Protein AF-X1C1V8-F1 (afdb_monomer)

Structure (mmCIF, N/CA/C/O backbone):
data_AF-X1C1V8-F1
#
_entry.id   AF-X1C1V8-F1
#
loop_
_atom_site.group_PDB
_atom_site.id
_atom_site.type_symbol
_atom_site.label_atom_id
_atom_site.label_alt_id
_atom_site.label_comp_id
_atom_site.label_asym_id
_atom_site.label_entity_id
_atom_site.label_seq_id
_atom_site.pdbx_PDB_ins_code
_atom_site.Cartn_x
_atom_site.Cartn_y
_atom_site.Cartn_z
_atom_site.occupancy
_atom_site.B_iso_or_equiv
_atom_site.auth_seq_id
_atom_site.auth_comp_id
_atom_site.auth_asym_id
_atom_site.auth_atom_id
_atom_site.pdbx_PDB_model_num
ATOM 1 N N . MET A 1 1 ? 9.424 -14.158 1.446 1.00 42.00 1 MET A N 1
ATOM 2 C CA . MET A 1 1 ? 8.678 -13.858 2.688 1.00 42.00 1 MET A CA 1
ATOM 3 C C . MET A 1 1 ? 7.200 -13.727 2.328 1.00 42.00 1 MET A C 1
ATOM 5 O O . MET A 1 1 ? 6.800 -12.681 1.832 1.00 42.00 1 MET A O 1
ATOM 9 N N . SER A 1 2 ? 6.410 -14.799 2.462 1.00 44.81 2 SER A N 1
ATOM 10 C CA . SER A 1 2 ? 4.967 -14.761 2.168 1.00 44.81 2 SER A CA 1
ATOM 11 C C . SER A 1 2 ? 4.232 -14.017 3.275 1.00 44.81 2 SER A C 1
ATOM 13 O O . SER A 1 2 ? 3.739 -14.617 4.227 1.00 44.81 2 SER A O 1
ATOM 15 N N . PHE A 1 3 ? 4.170 -12.695 3.159 1.00 56.69 3 PHE A N 1
ATOM 16 C CA . PHE A 1 3 ? 3.234 -11.907 3.943 1.00 56.69 3 PHE A CA 1
ATOM 17 C C . PHE A 1 3 ? 1.827 -12.186 3.398 1.00 56.69 3 PHE A C 1
ATOM 19 O O . PHE A 1 3 ? 1.461 -11.725 2.318 1.00 56.69 3 PHE A O 1
ATOM 26 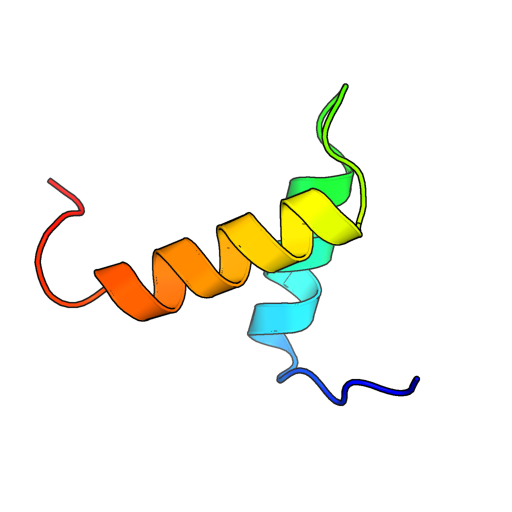N N . ARG A 1 4 ? 1.049 -13.010 4.111 1.00 64.69 4 ARG A N 1
ATOM 27 C CA . ARG A 1 4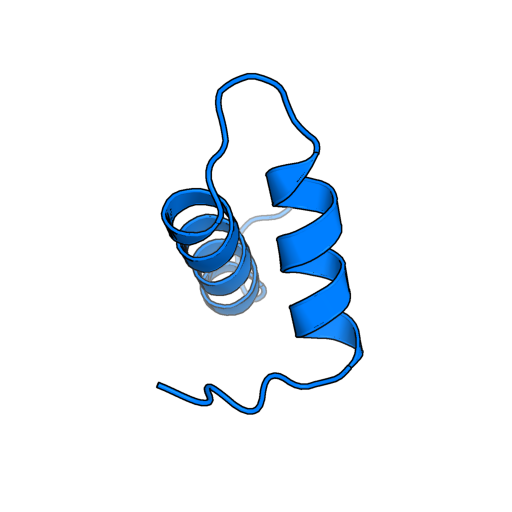 ? -0.372 -13.232 3.807 1.00 64.69 4 ARG A CA 1
ATOM 28 C C . ARG A 1 4 ? -1.162 -11.997 4.219 1.00 64.69 4 ARG A C 1
ATOM 30 O O . ARG A 1 4 ? -1.653 -11.904 5.339 1.00 64.69 4 ARG A O 1
ATOM 37 N N . TYR A 1 5 ? -1.243 -11.038 3.311 1.00 70.44 5 TYR A N 1
ATOM 38 C CA . TYR A 1 5 ? -2.107 -9.879 3.459 1.00 70.44 5 TYR A CA 1
ATOM 39 C C . TYR A 1 5 ? -3.572 -10.261 3.264 1.00 70.44 5 TYR A C 1
ATOM 41 O O . TYR A 1 5 ? -3.899 -11.158 2.484 1.00 70.44 5 TYR A O 1
ATOM 49 N N . THR A 1 6 ? -4.471 -9.562 3.956 1.00 81.00 6 THR A N 1
ATOM 50 C CA . THR A 1 6 ? -5.902 -9.671 3.670 1.00 81.00 6 THR A CA 1
ATOM 51 C C . THR A 1 6 ? -6.154 -9.209 2.231 1.00 81.00 6 THR A C 1
ATOM 53 O O . THR A 1 6 ? -5.473 -8.315 1.722 1.00 81.00 6 THR A O 1
ATOM 56 N N . LYS A 1 7 ? -7.132 -9.818 1.550 1.00 81.38 7 LYS A N 1
ATOM 57 C CA . LYS A 1 7 ? -7.497 -9.485 0.159 1.00 81.38 7 LYS A CA 1
ATOM 58 C C . LYS A 1 7 ? -7.591 -7.969 -0.130 1.00 81.38 7 LYS A C 1
ATOM 60 O O . LYS A 1 7 ? -7.023 -7.547 -1.137 1.00 81.38 7 LYS A O 1
ATOM 65 N N . PRO A 1 8 ? -8.252 -7.140 0.707 1.00 83.12 8 PRO A N 1
ATOM 66 C CA . PRO A 1 8 ? -8.321 -5.697 0.461 1.00 83.12 8 PRO A CA 1
ATOM 67 C C . PRO A 1 8 ? -6.977 -4.986 0.665 1.00 83.12 8 PRO A C 1
ATOM 69 O O . PRO A 1 8 ? -6.658 -4.070 -0.086 1.00 83.12 8 PRO A O 1
ATOM 72 N N . PHE A 1 9 ? -6.153 -5.433 1.615 1.00 84.88 9 PHE A N 1
ATOM 73 C CA . PHE A 1 9 ? -4.841 -4.834 1.859 1.00 84.88 9 PHE A CA 1
ATOM 74 C C . PHE A 1 9 ? -3.859 -5.107 0.717 1.00 84.88 9 PHE A C 1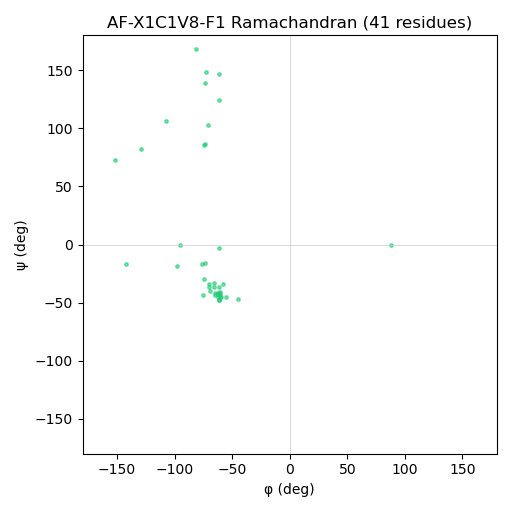
ATOM 76 O O . PHE A 1 9 ? -3.141 -4.211 0.287 1.00 84.88 9 PHE A O 1
ATOM 83 N N . ALA A 1 10 ? -3.877 -6.326 0.170 1.00 87.81 10 ALA A N 1
ATOM 84 C CA . ALA A 1 10 ? -3.077 -6.671 -1.001 1.00 87.81 10 ALA A CA 1
ATOM 85 C C . ALA A 1 10 ? -3.442 -5.810 -2.222 1.00 87.81 10 ALA A C 1
ATOM 87 O O . ALA A 1 10 ? -2.547 -5.341 -2.918 1.00 87.81 10 ALA A O 1
ATOM 88 N N . ARG A 1 11 ? -4.741 -5.547 -2.445 1.00 88.56 11 ARG A N 1
ATOM 89 C CA . ARG A 1 11 ? -5.193 -4.629 -3.505 1.00 88.56 11 ARG A CA 1
ATOM 90 C C . ARG A 1 11 ? -4.695 -3.206 -3.286 1.00 88.56 11 ARG A C 1
ATOM 92 O O . ARG A 1 11 ? -4.243 -2.584 -4.232 1.00 88.56 11 ARG A O 1
ATOM 99 N N . LEU A 1 12 ? -4.733 -2.709 -2.052 1.00 88.25 12 LEU A N 1
ATOM 100 C CA . LEU A 1 12 ? -4.251 -1.364 -1.736 1.00 88.25 12 LEU A CA 1
ATOM 101 C C . LEU A 1 12 ? -2.756 -1.205 -2.071 1.00 88.25 12 LEU A C 1
ATOM 103 O O . LEU A 1 12 ? -2.345 -0.207 -2.653 1.00 88.25 12 LEU A O 1
ATOM 107 N N . ILE A 1 13 ? -1.948 -2.217 -1.740 1.00 88.88 13 ILE A N 1
ATOM 108 C CA . ILE A 1 13 ? -0.519 -2.249 -2.079 1.00 88.88 13 ILE A CA 1
ATOM 109 C C . ILE A 1 13 ? -0.311 -2.303 -3.599 1.00 88.88 13 ILE A C 1
ATOM 111 O O . ILE A 1 13 ? 0.577 -1.619 -4.106 1.00 88.88 13 ILE A O 1
ATOM 115 N N . ASP A 1 14 ? -1.105 -3.096 -4.320 1.00 90.38 14 ASP A N 1
ATOM 116 C CA . ASP A 1 14 ? -1.041 -3.189 -5.784 1.00 90.38 14 ASP A CA 1
ATOM 117 C C . ASP A 1 14 ? -1.346 -1.839 -6.448 1.00 90.38 14 ASP A C 1
ATOM 119 O O . ASP A 1 14 ? -0.554 -1.360 -7.256 1.00 90.38 14 ASP A O 1
ATOM 123 N N . GLU A 1 15 ? -2.421 -1.166 -6.027 1.00 91.25 15 GLU A N 1
ATOM 124 C CA . GLU A 1 15 ? -2.777 0.167 -6.530 1.00 91.25 15 GLU A CA 1
ATOM 125 C C . GLU A 1 15 ? -1.696 1.205 -6.221 1.00 91.25 15 GLU A C 1
ATOM 127 O O . GLU A 1 15 ? -1.316 1.989 -7.092 1.00 91.25 15 GLU A O 1
ATOM 132 N N . PHE A 1 16 ? -1.121 1.179 -5.016 1.00 90.81 16 PHE A N 1
ATOM 133 C CA . PHE A 1 16 ? -0.017 2.078 -4.697 1.00 90.81 16 PHE A CA 1
ATOM 134 C C . PHE A 1 16 ? 1.244 1.790 -5.510 1.00 90.81 16 PHE A C 1
ATOM 136 O O . PHE A 1 16 ? 1.960 2.724 -5.856 1.00 9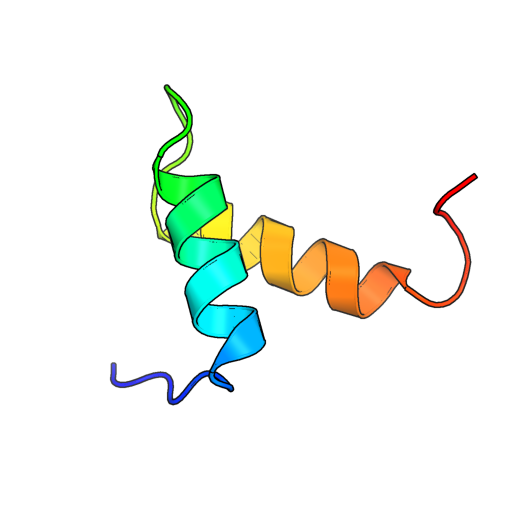0.81 16 PHE A O 1
ATOM 143 N N . SER A 1 17 ? 1.505 0.528 -5.850 1.00 89.25 17 SER A N 1
ATOM 144 C CA . SER A 1 17 ? 2.678 0.136 -6.642 1.00 89.25 17 SER A CA 1
ATOM 145 C C . SER A 1 17 ? 2.561 0.515 -8.124 1.00 89.25 17 SER A C 1
ATOM 147 O O . SER A 1 17 ? 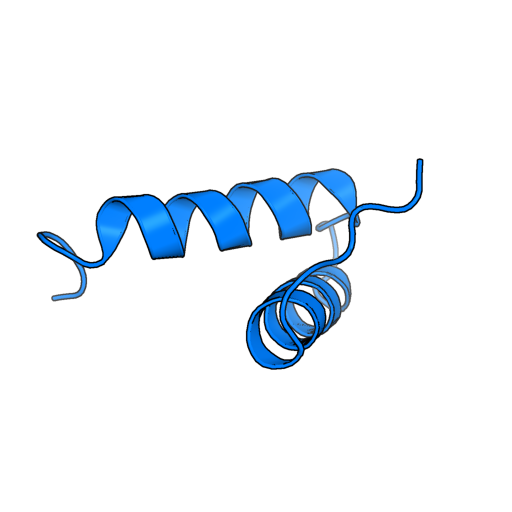3.570 0.528 -8.825 1.00 89.25 17 SER A O 1
ATOM 149 N N . LYS A 1 18 ? 1.355 0.832 -8.617 1.00 90.62 18 LYS A N 1
ATOM 150 C CA . LYS A 1 18 ? 1.132 1.327 -9.989 1.00 90.62 18 LYS A CA 1
ATOM 151 C C . LYS A 1 18 ? 1.533 2.791 -10.172 1.00 90.62 18 LYS A C 1
ATOM 153 O O . LYS A 1 18 ? 1.682 3.238 -11.307 1.00 90.62 18 LYS A O 1
ATOM 158 N N . MET A 1 19 ? 1.696 3.549 -9.086 1.00 92.00 19 MET A N 1
ATOM 159 C CA . MET A 1 19 ? 2.090 4.952 -9.181 1.00 92.00 19 MET A CA 1
ATOM 160 C C . MET A 1 19 ? 3.568 5.104 -9.571 1.00 92.00 19 MET A C 1
ATOM 162 O O . MET A 1 19 ? 4.429 4.396 -9.035 1.00 92.00 19 MET A O 1
ATOM 166 N N . PRO A 1 20 ? 3.901 6.067 -10.452 1.00 91.62 20 PRO A N 1
ATOM 167 C CA . PRO A 1 20 ? 5.284 6.325 -10.829 1.00 91.62 20 PRO A CA 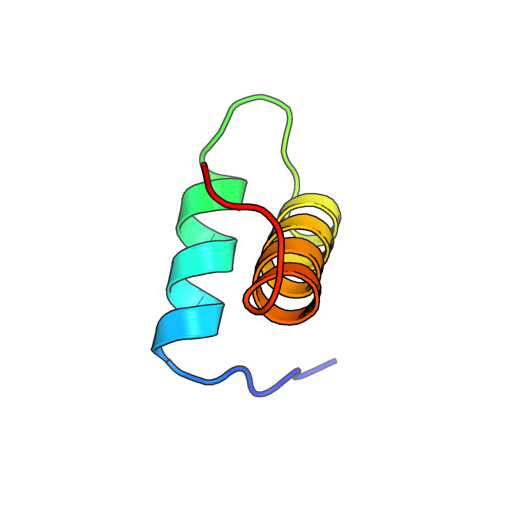1
ATOM 168 C C . PRO A 1 20 ? 6.096 6.742 -9.594 1.00 91.62 20 PRO A C 1
ATOM 170 O O . PRO A 1 20 ? 5.738 7.678 -8.884 1.00 91.62 20 PRO A O 1
ATOM 173 N N . GLY A 1 21 ? 7.191 6.028 -9.324 1.00 91.94 21 GLY A N 1
ATOM 174 C CA . GLY A 1 21 ? 8.073 6.295 -8.181 1.00 91.94 21 GLY A CA 1
ATOM 175 C C . GLY A 1 21 ? 7.693 5.592 -6.871 1.00 91.94 21 GLY A C 1
ATOM 176 O O . GLY A 1 21 ? 8.429 5.716 -5.891 1.00 91.94 21 GLY A O 1
ATOM 177 N N . ILE A 1 22 ? 6.607 4.809 -6.829 1.00 92.12 22 ILE A N 1
ATOM 178 C CA . ILE A 1 22 ? 6.224 4.035 -5.639 1.00 92.12 22 ILE A CA 1
ATOM 179 C C . ILE A 1 22 ? 6.496 2.548 -5.881 1.00 92.12 22 ILE A C 1
ATOM 181 O O . ILE A 1 22 ? 5.775 1.860 -6.590 1.00 92.12 22 ILE A O 1
ATOM 185 N N . GLY A 1 23 ? 7.552 2.032 -5.251 1.00 89.31 23 GLY A N 1
ATOM 186 C CA . GLY A 1 23 ? 7.862 0.601 -5.270 1.00 89.31 23 GLY A CA 1
ATOM 187 C C . GLY A 1 23 ? 7.041 -0.212 -4.255 1.00 89.31 23 GLY A C 1
ATOM 188 O O . GLY A 1 23 ? 6.483 0.356 -3.312 1.00 89.31 23 GLY A O 1
ATOM 189 N N . PRO A 1 24 ? 7.060 -1.556 -4.339 1.00 87.00 24 PRO A N 1
ATOM 190 C CA . PRO A 1 24 ? 6.251 -2.445 -3.492 1.00 87.00 24 PRO A CA 1
ATOM 191 C C . PRO A 1 24 ? 6.504 -2.262 -1.987 1.00 87.00 24 PRO A C 1
ATOM 193 O O . PRO A 1 24 ? 5.590 -2.349 -1.169 1.00 87.00 24 PRO A O 1
ATOM 196 N N . LYS A 1 25 ? 7.744 -1.938 -1.598 1.00 89.06 25 LYS A N 1
ATOM 197 C CA . LYS A 1 25 ? 8.118 -1.668 -0.199 1.00 89.06 25 LYS A CA 1
ATOM 198 C C . LYS A 1 25 ? 7.529 -0.350 0.317 1.00 89.06 25 LYS A C 1
ATOM 200 O O . LYS A 1 25 ? 7.142 -0.258 1.482 1.00 89.06 25 LYS A O 1
ATOM 205 N N . THR A 1 26 ? 7.459 0.661 -0.546 1.00 91.38 26 THR A N 1
ATOM 206 C CA . THR A 1 26 ? 6.862 1.965 -0.234 1.00 91.38 26 THR A CA 1
ATOM 207 C C . THR A 1 26 ? 5.340 1.860 -0.215 1.00 91.38 26 THR A C 1
ATOM 209 O O . THR A 1 26 ? 4.723 2.309 0.746 1.00 91.38 26 THR A O 1
ATOM 212 N N . ALA A 1 27 ? 4.747 1.169 -1.192 1.00 92.06 27 ALA A N 1
ATOM 213 C CA . ALA A 1 27 ? 3.321 0.857 -1.242 1.00 92.06 27 ALA A CA 1
ATOM 214 C C . ALA A 1 27 ? 2.842 0.119 0.017 1.00 92.06 27 ALA A C 1
ATOM 216 O O . ALA A 1 27 ? 1.850 0.508 0.631 1.00 92.06 27 ALA A O 1
ATOM 217 N N . GLN A 1 28 ? 3.597 -0.886 0.473 1.00 89.44 28 GLN A N 1
ATOM 218 C CA . GLN A 1 28 ? 3.327 -1.578 1.733 1.00 89.44 28 GLN A CA 1
ATOM 219 C C . GLN A 1 28 ? 3.363 -0.623 2.936 1.00 89.44 28 GLN A C 1
ATOM 221 O O . GLN A 1 28 ? 2.471 -0.671 3.781 1.00 89.44 28 GLN A O 1
ATOM 226 N N . ARG A 1 29 ? 4.367 0.261 3.027 1.00 89.88 29 ARG A N 1
ATOM 227 C CA . ARG A 1 29 ? 4.464 1.249 4.119 1.00 89.88 29 ARG A CA 1
ATOM 228 C C . ARG A 1 29 ? 3.287 2.221 4.121 1.00 89.88 29 ARG A C 1
ATOM 230 O O . ARG A 1 29 ? 2.763 2.499 5.193 1.00 89.88 29 ARG A O 1
ATOM 237 N N . LEU A 1 30 ? 2.867 2.701 2.951 1.00 88.19 30 LEU A N 1
ATOM 238 C CA . LEU A 1 30 ? 1.711 3.590 2.808 1.00 88.19 30 LEU A CA 1
ATOM 239 C C . LEU A 1 30 ? 0.412 2.892 3.210 1.00 88.19 30 LEU A C 1
ATOM 241 O O . LEU A 1 30 ? -0.374 3.445 3.974 1.00 88.19 30 LEU A O 1
ATOM 245 N N . ALA A 1 31 ? 0.230 1.642 2.785 1.00 87.62 31 ALA A N 1
ATOM 246 C CA . ALA A 1 31 ? -0.918 0.841 3.180 1.00 87.62 31 ALA A CA 1
ATOM 247 C C . ALA A 1 31 ? -0.981 0.641 4.707 1.00 87.62 31 ALA A C 1
ATOM 249 O O . ALA A 1 31 ? -2.034 0.833 5.316 1.00 87.62 31 ALA A O 1
ATOM 250 N N . PHE A 1 32 ? 0.151 0.320 5.348 1.00 87.19 32 PHE A N 1
ATOM 251 C CA . PHE A 1 32 ? 0.231 0.229 6.811 1.00 87.19 32 PHE A CA 1
ATOM 252 C C . PHE A 1 32 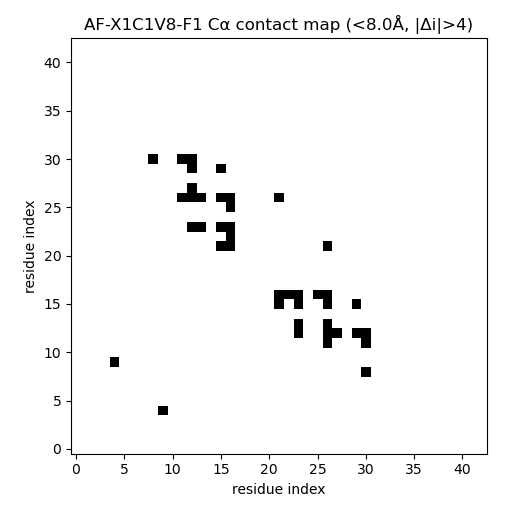? 0.014 1.576 7.504 1.00 87.19 32 PHE A C 1
ATOM 254 O O . PHE A 1 32 ? -0.600 1.614 8.568 1.00 87.19 32 PHE A O 1
ATOM 261 N N . TYR A 1 33 ? 0.501 2.673 6.921 1.00 86.69 33 TYR A N 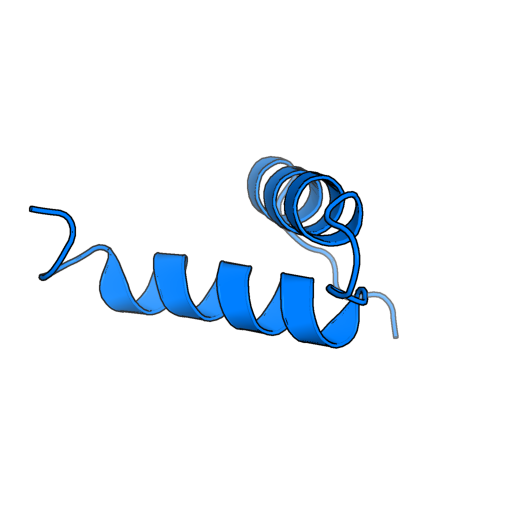1
ATOM 262 C CA . TYR A 1 33 ? 0.283 4.016 7.448 1.00 86.69 33 TYR A CA 1
ATOM 263 C C . TYR A 1 33 ? -1.211 4.352 7.474 1.00 86.69 33 TYR A C 1
ATOM 265 O O . TYR A 1 33 ? -1.708 4.752 8.518 1.00 86.69 33 TYR A O 1
ATOM 273 N N . ILE A 1 34 ? -1.954 4.105 6.395 1.00 82.12 34 ILE A N 1
ATOM 274 C CA . ILE A 1 34 ? -3.398 4.383 6.348 1.00 82.12 34 ILE A CA 1
ATOM 275 C C . ILE A 1 34 ? -4.161 3.544 7.378 1.00 82.12 34 ILE A C 1
ATOM 277 O O . ILE A 1 34 ? -4.956 4.091 8.135 1.00 82.12 34 ILE A O 1
ATOM 281 N N . LEU A 1 35 ? -3.869 2.242 7.484 1.00 80.56 35 LEU A N 1
ATOM 282 C CA . LEU A 1 35 ? -4.501 1.395 8.504 1.00 80.56 35 LEU A CA 1
ATOM 283 C C . LEU A 1 35 ? -4.198 1.860 9.933 1.00 80.56 35 LEU A C 1
ATOM 285 O O . LEU A 1 35 ? -5.065 1.778 10.797 1.00 80.56 35 LEU A O 1
ATOM 289 N N . LYS A 1 36 ? -2.981 2.354 10.188 1.00 78.25 36 LYS A N 1
ATOM 290 C CA . LYS A 1 36 ? -2.584 2.864 11.506 1.00 78.25 36 LYS A CA 1
ATOM 291 C C . LYS A 1 36 ? -3.195 4.238 11.819 1.00 78.25 36 LYS A C 1
ATOM 293 O O . LYS A 1 36 ? -3.426 4.528 12.985 1.00 78.25 36 LYS A O 1
ATOM 298 N N . ASN A 1 37 ? -3.451 5.068 10.805 1.00 67.50 37 ASN A N 1
ATOM 299 C CA . ASN A 1 37 ? -3.999 6.424 10.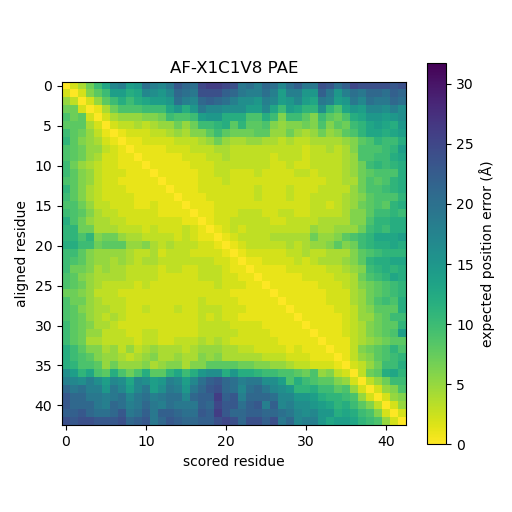958 1.00 67.50 37 ASN A CA 1
ATOM 300 C C . ASN A 1 37 ? -5.530 6.496 10.792 1.00 67.50 37 ASN A C 1
ATOM 302 O O . ASN A 1 37 ? -6.105 7.572 10.948 1.00 67.50 37 ASN A O 1
ATOM 306 N N . SER A 1 38 ? -6.200 5.366 10.529 1.00 57.75 38 SER A N 1
ATOM 307 C CA . SER A 1 38 ? -7.649 5.277 10.279 1.00 57.75 38 SER A CA 1
ATOM 308 C C . SER A 1 38 ? -8.545 5.731 11.445 1.00 57.75 38 SER A C 1
ATOM 310 O O . SER A 1 38 ? -9.764 5.733 11.287 1.00 57.75 38 SER A O 1
ATOM 312 N N . SER A 1 39 ? -7.986 6.102 12.598 1.00 56.47 39 SER A N 1
ATOM 313 C CA . SER A 1 39 ? -8.763 6.549 13.758 1.00 56.47 39 SER A CA 1
ATOM 314 C C . SER A 1 39 ? -8.862 8.070 13.903 1.00 56.47 39 SER A C 1
ATOM 316 O O . SER A 1 39 ? -9.735 8.517 14.636 1.00 56.47 39 SER A O 1
ATOM 318 N N . GLU A 1 40 ? -7.995 8.870 13.266 1.00 58.16 40 GLU A N 1
ATOM 319 C CA . GLU A 1 40 ? -7.878 10.292 13.655 1.00 58.16 40 GLU A CA 1
ATOM 320 C C . GLU A 1 40 ? -7.657 11.299 12.513 1.00 58.16 40 GLU A C 1
ATOM 322 O O . GLU A 1 40 ? -7.887 12.486 12.719 1.00 58.16 40 GLU A O 1
ATOM 327 N N . SER A 1 41 ? -7.255 10.902 11.297 1.00 51.28 41 SER A N 1
ATOM 328 C CA . SER A 1 41 ? -6.905 11.917 10.285 1.00 51.28 41 SER A CA 1
ATOM 329 C C . SER A 1 41 ? -7.122 11.478 8.838 1.00 51.28 41 SER A C 1
ATOM 331 O O . SER A 1 41 ? -6.185 11.237 8.081 1.00 51.28 41 SER A O 1
ATOM 333 N N . VAL A 1 42 ? -8.391 11.402 8.444 1.00 52.59 42 VAL A N 1
ATOM 334 C CA . VAL A 1 42 ? -8.798 11.587 7.045 1.00 52.59 42 VAL A CA 1
ATOM 335 C C . VAL A 1 42 ? -9.923 12.622 7.073 1.00 52.59 42 VAL A C 1
ATOM 337 O O . VAL A 1 42 ? -11.092 12.263 7.184 1.00 52.59 42 VAL A O 1
ATOM 340 N N . ALA A 1 43 ? -9.531 13.897 7.120 1.00 39.75 43 ALA A N 1
ATOM 341 C CA . ALA A 1 43 ? -10.416 15.049 6.945 1.00 39.75 43 ALA A CA 1
ATOM 342 C C . ALA A 1 43 ? -10.440 15.460 5.469 1.00 39.75 43 ALA A C 1
ATOM 344 O O . ALA A 1 43 ? -9.373 15.333 4.820 1.00 39.75 43 ALA A O 1
#

Nearest PDB structures (foldseek):
  4o6p-assembly1_C  TM=9.723E-01  e=8.198E-03  Caldanaerobacter subterraneus subsp. tengcongensis MB4
  5zvq-assembly1_A-2  TM=8.973E-01  e=5.825E-03  Thermus thermophilus HB8
  3vdp-assembly2_C  TM=9.713E-01  e=1.154E-02  Caldanaerobacter subterraneus subsp. tengcongensis MB4
  5z2v-assembly1_A  TM=9.602E-01  e=5.554E-02  Pseudomonas aeruginosa PAO1
  8k3f-assembly1_B  TM=9.108E-01  e=8.369E-02  Campylobacter jejuni

Organism: NCBI:txid412755

Foldseek 3Di:
DPPPDDPVLVVQLVVQCPDPPQHSVNSNVVSVVCVVCVPPDDD

Sequence (43 aa):
MSFRYTKPFARLIDEFSKMPGIGPKTAQRLAFYILKNSSESVA

InterPro domains:
  IPR023627 Recombination protein RecR [SSF111304] (4-40)

Solvent-accessible surface area (backbone atoms only — not comparable to full-atom values): 2681 Å² total; per-residue (Å²): 133,88,77,86,60,56,73,68,57,48,50,50,22,52,60,38,37,71,41,91,93,31,48,65,72,52,14,45,50,52,49,52,47,51,68,71,41,71,83,81,71,89,128

Radius of gyration: 10.87 Å; Cα contacts (8 Å, |Δi|>4): 21; chains: 1; bounding box: 19×30×25 Å

Mean predicted aligned error: 7.21 Å

Secondary structure (DSSP, 8-state):
------HHHHHHHHHHHTSTT--HHHHHHHHHHHHHHTTT---

pLDDT: mean 78.72, std 15.78, range [39.75, 92.12]